Protein AF-A0A024FHP6-F1 (afdb_monomer_lite)

pLDDT: mean 89.78, std 8.92, range [50.94, 97.19]

Secondary structure (DSSP, 8-state):
----HHHHHHHHHHHHHHHTTTEEEGGG-B-TTSSB--TTS-SS-HHHHHHIIIIIT--EE--SSS--EEEE-HHHHHHHHTT-HHHHHHHHHHHHHHHHHHHHHHHHHHHHHHHHHHHHHHHHHHHHHHHHHHHHHHHHHHHHHHHHHHHHHHHHHHHHHHHHHHHHHHHT-

Structure (mmCIF, N/CA/C/O backbone):
data_AF-A0A024FHP6-F1
#
_entry.id   AF-A0A024FHP6-F1
#
loop_
_atom_site.group_PDB
_atom_site.id
_atom_site.type_symbol
_atom_site.label_atom_id
_atom_site.label_alt_id
_atom_site.label_comp_id
_atom_site.label_asym_id
_atom_site.label_entity_id
_atom_site.label_seq_id
_atom_site.pdbx_PDB_ins_code
_atom_site.Cartn_x
_atom_site.Cartn_y
_atom_site.Cartn_z
_atom_site.occupancy
_atom_site.B_iso_or_equiv
_atom_site.auth_seq_id
_atom_site.auth_comp_id
_atom_site.auth_asym_id
_atom_site.auth_atom_id
_atom_site.pdbx_PDB_model_num
ATOM 1 N N . MET A 1 1 ? -5.759 -1.884 -18.452 1.00 57.94 1 MET A N 1
ATOM 2 C CA . MET A 1 1 ? -5.026 -0.618 -18.244 1.00 57.94 1 MET A CA 1
ATOM 3 C C . MET A 1 1 ? -4.268 -0.302 -19.520 1.00 57.94 1 MET A C 1
ATOM 5 O O . MET A 1 1 ? -3.809 -1.237 -20.164 1.00 57.94 1 MET A O 1
ATOM 9 N N . LYS A 1 2 ? -4.202 0.967 -19.924 1.00 77.12 2 LYS A N 1
ATOM 10 C CA . LYS A 1 2 ? -3.473 1.375 -21.126 1.00 77.12 2 LYS A CA 1
ATOM 11 C C . LYS A 1 2 ? -2.099 1.877 -20.681 1.00 77.12 2 LYS A C 1
ATOM 13 O O . LYS A 1 2 ? -2.032 2.912 -20.029 1.00 77.12 2 LYS A O 1
ATOM 18 N N . HIS A 1 3 ? -1.055 1.099 -20.954 1.00 87.31 3 HIS A N 1
ATOM 19 C CA . HIS A 1 3 ? 0.332 1.504 -20.703 1.00 87.31 3 HIS A CA 1
ATOM 20 C C . HIS A 1 3 ? 0.662 2.747 -21.536 1.00 87.31 3 HIS A C 1
ATOM 22 O O . HIS A 1 3 ? 0.168 2.872 -22.665 1.00 87.31 3 HIS A O 1
ATOM 28 N N . ASN A 1 4 ? 1.457 3.674 -20.990 1.00 91.06 4 ASN A N 1
ATOM 29 C CA . ASN A 1 4 ? 1.944 4.802 -21.777 1.00 91.06 4 ASN A CA 1
ATOM 30 C C . ASN A 1 4 ? 2.885 4.258 -22.860 1.00 91.06 4 ASN A C 1
ATOM 32 O O . ASN A 1 4 ? 3.543 3.231 -22.699 1.00 91.06 4 ASN A O 1
ATOM 36 N N . ARG A 1 5 ? 2.973 4.959 -23.982 1.00 92.19 5 ARG A N 1
ATOM 37 C CA . ARG A 1 5 ? 3.917 4.650 -25.044 1.00 92.19 5 ARG A CA 1
ATOM 38 C C . ARG A 1 5 ? 5.372 4.625 -24.551 1.00 92.19 5 ARG A C 1
ATOM 40 O O . ARG A 1 5 ? 6.119 3.763 -24.995 1.00 92.19 5 ARG A O 1
ATOM 47 N N . PHE A 1 6 ? 5.751 5.461 -23.577 1.00 93.94 6 PHE A N 1
ATOM 48 C CA . PHE A 1 6 ? 7.061 5.362 -22.910 1.00 93.94 6 PHE A CA 1
ATOM 49 C C . PHE A 1 6 ? 7.303 3.993 -22.260 1.00 93.94 6 PHE A C 1
ATOM 51 O O . PHE A 1 6 ? 8.387 3.433 -22.412 1.00 93.94 6 PHE A O 1
ATOM 58 N N . ASP A 1 7 ? 6.299 3.418 -21.593 1.00 95.50 7 ASP A N 1
ATOM 59 C CA . ASP A 1 7 ? 6.410 2.100 -20.958 1.00 95.50 7 ASP A CA 1
ATOM 60 C C . ASP A 1 7 ? 6.608 0.997 -21.998 1.00 95.50 7 ASP A C 1
ATOM 62 O O . ASP A 1 7 ? 7.440 0.102 -21.836 1.00 95.50 7 ASP A O 1
ATOM 66 N N . ILE A 1 8 ? 5.848 1.081 -23.090 1.00 95.00 8 ILE A N 1
ATOM 67 C CA . ILE A 1 8 ? 5.909 0.125 -24.196 1.00 95.00 8 ILE A CA 1
ATOM 68 C C . ILE A 1 8 ? 7.294 0.178 -24.848 1.00 95.00 8 ILE A C 1
ATOM 70 O O . ILE A 1 8 ? 7.953 -0.853 -24.994 1.00 95.00 8 ILE A O 1
ATOM 74 N N . LEU A 1 9 ? 7.765 1.378 -25.190 1.00 95.06 9 LEU A N 1
ATOM 75 C CA . LEU A 1 9 ? 9.078 1.576 -25.798 1.00 95.06 9 LEU A CA 1
ATOM 76 C C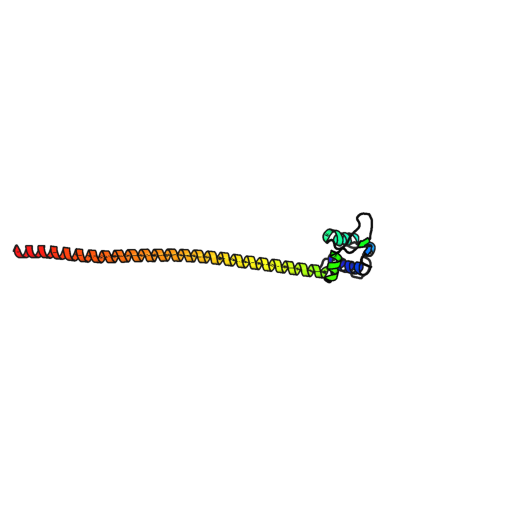 . LEU A 1 9 ? 10.214 1.190 -24.846 1.00 95.06 9 LEU A C 1
ATOM 78 O O . LEU A 1 9 ? 11.203 0.614 -25.294 1.00 95.06 9 LEU A O 1
ATOM 82 N N . THR A 1 10 ? 10.067 1.435 -23.544 1.00 96.56 10 THR A N 1
ATOM 83 C CA . THR A 1 10 ? 11.032 0.995 -22.525 1.00 96.56 10 THR A CA 1
ATOM 84 C C . THR A 1 10 ? 11.144 -0.524 -22.504 1.00 96.56 10 THR A C 1
ATOM 86 O O . THR A 1 10 ? 12.248 -1.064 -22.555 1.00 96.56 10 THR A O 1
ATOM 89 N N . ASP A 1 11 ? 10.019 -1.239 -22.485 1.00 97.19 11 ASP A N 1
ATOM 90 C CA . ASP A 1 11 ? 10.020 -2.703 -22.476 1.00 97.19 11 ASP A CA 1
ATOM 91 C C . ASP A 1 11 ? 10.694 -3.299 -23.719 1.00 97.19 11 ASP A C 1
ATOM 93 O O . ASP A 1 11 ? 11.482 -4.245 -23.619 1.00 97.19 11 ASP A O 1
ATOM 97 N N . ILE A 1 12 ? 10.427 -2.711 -24.887 1.00 96.50 12 ILE A N 1
ATOM 98 C CA . ILE A 1 12 ? 11.049 -3.102 -26.154 1.00 96.50 12 ILE A CA 1
ATOM 99 C C . ILE A 1 12 ? 12.558 -2.847 -26.107 1.00 96.50 12 ILE A C 1
ATOM 101 O O . ILE A 1 12 ? 13.351 -3.748 -26.397 1.00 96.50 12 ILE A O 1
ATOM 105 N N . ASN A 1 13 ? 12.968 -1.638 -25.725 1.00 96.00 13 ASN A N 1
ATOM 106 C CA . ASN A 1 13 ? 14.363 -1.227 -25.820 1.00 96.00 13 ASN A CA 1
ATOM 107 C C . ASN A 1 13 ? 15.240 -1.867 -24.745 1.00 96.00 13 ASN A C 1
ATOM 109 O O . ASN A 1 13 ? 16.375 -2.214 -25.044 1.00 96.00 13 ASN A O 1
ATOM 113 N N . LEU A 1 14 ? 14.726 -2.180 -23.553 1.00 96.62 14 LEU A N 1
ATOM 114 C CA . LEU A 1 14 ? 15.463 -3.001 -22.583 1.00 96.62 14 LEU A CA 1
ATOM 115 C C . LEU A 1 14 ? 15.813 -4.384 -23.145 1.00 96.62 14 LEU A C 1
ATOM 117 O O . LEU A 1 14 ? 16.937 -4.866 -22.983 1.00 96.62 14 LEU A O 1
ATOM 121 N N . LYS A 1 15 ? 14.868 -5.020 -23.846 1.00 95.88 15 LYS A N 1
ATOM 122 C CA . LYS A 1 15 ? 15.104 -6.307 -24.513 1.00 95.88 15 LYS A CA 1
ATOM 123 C C . LYS A 1 15 ? 16.084 -6.159 -25.672 1.00 95.88 15 LYS A C 1
ATOM 125 O O . LYS A 1 15 ? 16.911 -7.048 -25.864 1.00 95.88 15 LYS A O 1
ATOM 130 N N . HIS A 1 16 ? 15.998 -5.067 -26.431 1.00 94.94 16 HIS A N 1
ATOM 131 C CA . HIS A 1 16 ? 16.945 -4.773 -27.504 1.00 94.94 16 HIS A CA 1
ATOM 132 C C . HIS A 1 16 ? 18.367 -4.594 -26.956 1.00 94.94 16 HIS A C 1
ATOM 134 O O . HIS A 1 16 ? 19.268 -5.296 -27.404 1.00 94.94 16 HIS A O 1
ATOM 140 N N . ILE A 1 17 ? 18.543 -3.784 -25.907 1.00 94.75 17 ILE A N 1
ATOM 141 C CA . ILE A 1 17 ? 19.837 -3.570 -25.252 1.00 94.75 17 ILE A CA 1
ATOM 142 C C . ILE A 1 17 ? 20.430 -4.897 -24.768 1.00 94.75 17 ILE A C 1
ATOM 144 O O . ILE A 1 17 ? 21.600 -5.175 -25.017 1.00 94.75 17 ILE A O 1
ATOM 148 N N . LYS A 1 18 ? 19.629 -5.764 -24.133 1.00 94.12 18 LYS A N 1
ATOM 149 C CA . LYS A 1 18 ? 20.094 -7.092 -23.698 1.00 94.12 18 LYS A CA 1
ATOM 150 C C . LYS A 1 18 ? 20.571 -7.971 -24.859 1.00 94.12 18 LYS A C 1
ATOM 152 O O . LYS A 1 18 ? 21.525 -8.723 -24.689 1.00 94.12 18 LYS A O 1
ATOM 157 N N . LYS A 1 19 ? 19.909 -7.905 -26.020 1.00 93.75 19 LYS A N 1
ATOM 158 C CA . LYS A 1 19 ? 20.310 -8.666 -27.217 1.00 93.75 19 LYS A CA 1
ATOM 159 C C . LYS A 1 19 ? 21.636 -8.170 -27.792 1.00 93.75 19 LYS A C 1
ATOM 161 O O . LYS A 1 19 ? 22.448 -8.986 -28.207 1.00 93.75 19 LYS A O 1
ATOM 166 N N . GLU A 1 20 ? 21.877 -6.867 -27.743 1.00 91.31 20 GLU A N 1
ATOM 167 C CA . GLU A 1 20 ? 23.108 -6.215 -28.206 1.00 91.31 20 GLU A CA 1
ATOM 168 C C . GLU A 1 20 ? 24.208 -6.223 -27.124 1.00 91.31 20 GLU A C 1
ATOM 170 O O . GLU A 1 20 ? 24.907 -5.243 -26.891 1.00 91.31 20 GLU A O 1
ATOM 175 N N . ASN A 1 21 ? 24.365 -7.338 -26.403 1.00 91.19 21 ASN A N 1
ATOM 176 C CA . ASN A 1 21 ? 25.376 -7.503 -25.348 1.00 91.19 21 ASN A CA 1
ATOM 177 C C . ASN A 1 21 ? 25.292 -6.486 -24.191 1.00 91.19 21 ASN A C 1
ATOM 179 O O . ASN A 1 21 ? 26.295 -6.202 -23.536 1.00 91.19 21 ASN A O 1
ATOM 183 N N . ASN A 1 22 ? 24.084 -6.016 -23.872 1.00 90.12 22 ASN A N 1
ATOM 184 C CA . ASN A 1 22 ? 23.755 -5.120 -22.757 1.00 90.12 22 ASN A CA 1
ATOM 185 C C . ASN A 1 22 ? 24.154 -3.650 -22.941 1.00 90.12 22 ASN A C 1
ATOM 187 O O . ASN A 1 22 ? 24.089 -2.893 -21.968 1.00 90.12 22 ASN A O 1
ATOM 191 N N . TRP A 1 23 ? 24.519 -3.232 -24.154 1.00 90.44 23 TRP A N 1
ATOM 192 C CA . TRP A 1 23 ? 24.811 -1.836 -24.466 1.00 90.44 23 TRP A CA 1
ATOM 193 C C . TRP A 1 23 ? 24.349 -1.464 -25.879 1.00 90.44 23 TRP A C 1
ATOM 195 O O . TRP A 1 23 ? 24.561 -2.213 -26.823 1.00 90.44 23 TRP A O 1
ATOM 205 N N . VAL A 1 24 ? 23.710 -0.304 -26.034 1.00 92.88 24 VAL A N 1
ATOM 206 C CA . VAL A 1 24 ? 23.202 0.200 -27.324 1.00 92.88 24 VAL A CA 1
ATOM 207 C C . VAL A 1 24 ? 23.277 1.719 -27.340 1.00 92.88 24 VAL A C 1
ATOM 209 O O . VAL A 1 24 ? 22.928 2.358 -26.353 1.00 92.88 24 VAL A O 1
ATOM 212 N N . SER A 1 25 ? 23.702 2.303 -28.462 1.00 91.50 25 SER A N 1
ATOM 213 C CA . SER A 1 25 ? 23.552 3.746 -28.684 1.00 91.50 25 SER A CA 1
ATOM 214 C C . SER A 1 25 ? 22.071 4.120 -28.758 1.00 91.50 25 SER A C 1
ATOM 216 O O . SER A 1 25 ? 21.329 3.466 -29.491 1.00 91.50 25 SER A O 1
ATOM 218 N N . TYR A 1 26 ? 21.620 5.161 -2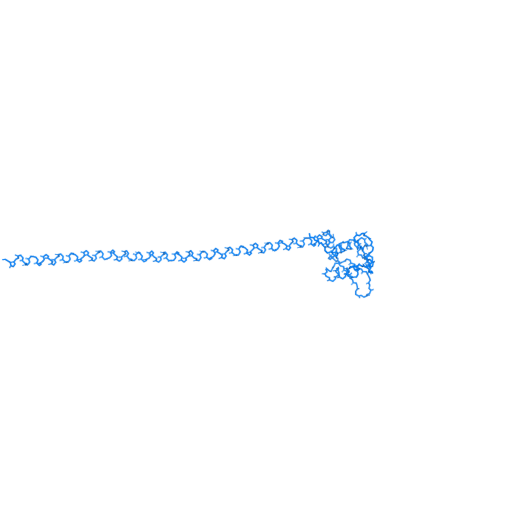8.056 1.00 89.50 26 TYR A N 1
ATOM 219 C CA . TYR A 1 26 ? 20.197 5.520 -28.053 1.00 89.50 26 TYR A CA 1
ATOM 220 C C . TYR A 1 26 ? 19.653 5.887 -29.440 1.00 89.50 26 TYR A C 1
ATOM 222 O O . TYR A 1 26 ? 18.470 5.685 -29.688 1.00 89.50 26 TYR A O 1
ATOM 230 N N . TYR A 1 27 ? 20.500 6.307 -30.388 1.00 89.25 27 TYR A N 1
ATOM 231 C CA . TYR A 1 27 ? 20.114 6.499 -31.797 1.00 89.25 27 TYR A CA 1
ATOM 232 C C . TYR A 1 27 ? 19.659 5.204 -32.495 1.00 89.25 27 TYR A C 1
ATOM 234 O O . TYR A 1 27 ? 19.052 5.232 -33.567 1.00 89.25 27 TYR A O 1
ATOM 242 N N . ASN A 1 28 ? 19.977 4.051 -31.908 1.00 91.88 28 ASN A N 1
ATOM 243 C CA . ASN A 1 28 ? 19.553 2.733 -32.366 1.00 91.88 28 ASN A CA 1
ATOM 244 C C . ASN A 1 28 ? 18.336 2.207 -31.607 1.00 91.88 28 ASN A C 1
ATOM 246 O O . ASN A 1 28 ? 17.958 1.057 -31.824 1.00 91.88 28 ASN A O 1
ATOM 250 N N . PHE A 1 29 ? 17.719 3.002 -30.732 1.00 93.38 29 PHE A N 1
ATOM 251 C CA . PHE A 1 29 ? 16.458 2.602 -30.128 1.00 93.38 29 PHE A CA 1
ATOM 252 C C . PHE A 1 29 ? 15.411 2.340 -31.202 1.00 93.38 29 PHE A C 1
ATOM 254 O O . PHE A 1 29 ? 15.445 2.903 -32.297 1.00 93.38 29 PHE A O 1
ATOM 261 N N . ILE A 1 30 ? 14.500 1.429 -30.894 1.00 94.25 30 ILE A N 1
ATOM 262 C CA . ILE A 1 30 ? 13.511 0.915 -31.831 1.00 94.25 30 ILE A CA 1
ATOM 263 C C . ILE A 1 30 ? 12.087 1.174 -31.341 1.00 94.25 30 ILE A C 1
ATOM 265 O O . ILE A 1 30 ? 11.810 1.222 -30.139 1.00 94.25 30 ILE A O 1
ATOM 269 N N . LYS A 1 31 ? 11.185 1.341 -32.306 1.00 93.31 31 LYS A N 1
ATOM 270 C CA . LYS A 1 31 ? 9.735 1.468 -32.138 1.00 93.31 31 LYS A CA 1
ATOM 271 C C . LYS A 1 31 ? 9.075 0.091 -32.019 1.00 93.31 31 LYS A C 1
ATOM 273 O O . LYS A 1 31 ? 9.712 -0.956 -32.135 1.00 93.31 31 LYS A O 1
ATOM 278 N N . GLU A 1 32 ? 7.762 0.103 -31.837 1.00 91.56 32 GLU A N 1
ATOM 279 C CA . GLU A 1 32 ? 6.894 -1.074 -31.759 1.00 91.56 32 GLU A CA 1
ATOM 280 C C . GLU A 1 32 ? 6.933 -1.939 -33.029 1.00 91.56 32 GLU A C 1
ATOM 282 O O . GLU A 1 32 ? 6.771 -3.155 -32.952 1.00 91.56 32 GLU A O 1
ATOM 287 N N . ASP A 1 33 ? 7.191 -1.330 -34.188 1.00 89.56 33 ASP A N 1
ATOM 288 C CA . ASP A 1 33 ? 7.339 -2.014 -35.478 1.00 89.56 33 ASP A CA 1
ATOM 289 C C . ASP A 1 33 ? 8.770 -2.522 -35.747 1.00 89.56 33 ASP A C 1
ATOM 291 O O . ASP A 1 33 ? 9.035 -3.101 -36.801 1.00 89.56 33 ASP A O 1
ATOM 295 N N . GLY A 1 34 ? 9.697 -2.312 -34.806 1.00 88.56 34 GLY A N 1
ATOM 296 C CA . GLY A 1 34 ? 11.103 -2.694 -34.920 1.00 88.56 34 GLY A CA 1
ATOM 297 C C . GLY A 1 34 ? 11.960 -1.747 -35.764 1.00 88.56 34 GLY A C 1
ATOM 298 O O . GLY A 1 34 ? 13.159 -1.991 -35.899 1.00 88.56 34 GLY A O 1
ATOM 299 N N . LYS A 1 35 ? 11.396 -0.668 -36.323 1.00 90.25 35 LYS A N 1
ATOM 300 C CA . LYS A 1 35 ? 12.185 0.379 -36.989 1.00 90.25 35 LYS A CA 1
ATOM 301 C C . LYS A 1 35 ? 12.851 1.279 -35.963 1.00 90.25 35 LYS A C 1
ATOM 303 O O . LYS A 1 35 ? 12.428 1.340 -34.811 1.00 90.25 35 LYS A O 1
ATOM 308 N N . ARG A 1 36 ? 13.867 2.025 -36.397 1.00 89.44 36 ARG A N 1
ATOM 309 C CA . ARG A 1 36 ? 14.534 3.009 -35.542 1.00 89.44 36 ARG A CA 1
ATOM 310 C C . ARG A 1 36 ? 13.568 4.085 -35.041 1.00 89.44 36 ARG A C 1
ATOM 312 O O . ARG A 1 36 ? 12.658 4.538 -35.745 1.00 89.44 36 ARG A O 1
ATOM 319 N N . LEU A 1 37 ? 13.798 4.499 -33.805 1.00 88.31 37 LEU A N 1
ATOM 320 C CA . LEU A 1 37 ? 13.141 5.608 -33.144 1.00 88.31 37 LEU A CA 1
ATOM 321 C C . LEU A 1 37 ? 13.747 6.917 -33.666 1.00 88.31 37 LEU A C 1
ATOM 323 O O . LEU A 1 37 ? 14.649 7.488 -33.075 1.00 88.31 37 LEU A O 1
ATOM 327 N N . GLU A 1 38 ? 13.301 7.335 -34.852 1.00 77.12 38 GLU A N 1
ATOM 328 C CA . GLU A 1 38 ? 13.745 8.594 -35.464 1.00 77.12 38 GLU A CA 1
ATOM 329 C C . GLU A 1 38 ? 13.287 9.810 -34.645 1.00 77.12 38 GLU A C 1
ATOM 331 O O . GLU A 1 38 ? 12.106 9.920 -34.296 1.00 77.12 38 GLU A O 1
ATOM 336 N N . ASP A 1 39 ? 14.222 10.730 -34.399 1.00 64.88 39 ASP A N 1
ATOM 337 C CA . ASP A 1 39 ? 14.036 11.891 -33.524 1.00 64.88 39 ASP A CA 1
ATOM 338 C C . ASP A 1 39 ? 13.192 13.019 -34.159 1.00 64.88 39 ASP A C 1
ATOM 340 O O . ASP A 1 39 ? 12.655 13.857 -33.444 1.00 64.88 39 ASP A O 1
ATOM 344 N N . GLU A 1 40 ? 13.020 13.059 -35.487 1.00 58.44 40 GLU A N 1
ATOM 345 C CA . GLU A 1 40 ? 12.541 14.284 -36.156 1.00 58.44 40 GLU A CA 1
ATOM 346 C C . GLU A 1 40 ? 11.012 14.485 -36.209 1.00 58.44 40 GLU A C 1
ATOM 348 O O . GLU A 1 40 ? 10.571 15.609 -36.436 1.00 58.44 40 GLU A O 1
ATOM 353 N N . TYR A 1 41 ? 10.175 13.461 -35.980 1.00 57.19 41 TYR A N 1
ATOM 354 C CA . TYR A 1 41 ? 8.712 13.592 -36.187 1.00 57.19 41 TYR A CA 1
ATOM 355 C C . TYR A 1 41 ? 7.826 12.781 -35.232 1.00 57.19 41 TYR A C 1
ATOM 357 O O . TYR A 1 41 ? 6.660 12.517 -35.539 1.00 57.19 41 TYR A O 1
ATOM 365 N N . SER A 1 42 ? 8.343 12.343 -34.082 1.00 64.25 42 SER A N 1
ATOM 366 C CA . SER A 1 42 ? 7.551 11.558 -33.130 1.00 64.25 42 SER A CA 1
ATOM 367 C C . SER A 1 42 ? 7.428 12.233 -31.768 1.00 64.25 42 SER A C 1
ATOM 369 O O . SER A 1 42 ? 8.340 12.905 -31.315 1.00 64.25 42 SER A O 1
ATOM 371 N N . GLU A 1 43 ? 6.275 12.048 -31.117 1.00 74.69 43 GLU A N 1
ATOM 372 C CA . GLU A 1 43 ? 5.973 12.583 -29.776 1.00 74.69 43 GLU A CA 1
ATOM 373 C C . GLU A 1 43 ? 6.968 12.111 -28.697 1.00 74.69 43 GLU A C 1
ATOM 375 O O . GLU A 1 43 ? 7.099 12.739 -27.652 1.00 74.69 43 GLU A O 1
ATOM 380 N N . ILE A 1 44 ? 7.671 11.004 -28.958 1.00 82.94 44 ILE A N 1
ATOM 381 C CA . ILE A 1 44 ? 8.703 10.440 -28.091 1.00 82.94 44 ILE A CA 1
ATOM 382 C C . ILE A 1 44 ? 9.946 10.210 -28.941 1.00 82.94 44 ILE A C 1
ATOM 384 O O . ILE A 1 44 ? 9.981 9.258 -29.718 1.00 82.94 44 ILE A O 1
ATOM 388 N N . ASP A 1 45 ? 10.950 11.063 -28.779 1.00 87.62 45 ASP A N 1
ATOM 389 C CA . ASP A 1 45 ? 12.265 10.875 -29.385 1.00 87.62 45 ASP A CA 1
ATOM 390 C C . ASP A 1 45 ? 13.139 9.929 -28.538 1.00 87.62 45 ASP A C 1
ATOM 392 O O . ASP A 1 45 ? 12.810 9.564 -27.397 1.00 87.62 45 ASP A O 1
ATOM 396 N N . SER A 1 46 ? 14.267 9.495 -29.103 1.00 88.62 46 SER A N 1
ATOM 397 C CA . SER A 1 46 ? 15.159 8.550 -28.429 1.00 88.62 46 SER A CA 1
ATOM 398 C C . SER A 1 46 ? 15.739 9.135 -27.147 1.00 88.62 46 SER A C 1
ATOM 400 O O . SER A 1 46 ? 15.878 8.433 -26.145 1.00 88.62 46 SER A O 1
ATOM 402 N N . LYS A 1 47 ? 16.012 10.440 -27.136 1.00 88.50 47 LYS A N 1
ATOM 403 C CA . LYS A 1 47 ? 16.574 11.142 -25.981 1.00 88.50 47 LYS A CA 1
ATOM 404 C C . LYS A 1 47 ? 15.588 11.246 -24.816 1.00 88.50 47 LYS A C 1
ATOM 406 O O . LYS A 1 47 ? 15.967 11.037 -23.665 1.00 88.50 47 LYS A O 1
ATOM 411 N N . SER A 1 48 ? 14.321 11.521 -25.092 1.00 90.19 48 SER A N 1
ATOM 412 C CA . SER A 1 48 ? 13.251 11.541 -24.095 1.00 90.19 48 SER A CA 1
ATOM 413 C C . SER A 1 48 ? 13.041 10.152 -23.513 1.00 90.19 48 SER A C 1
ATOM 415 O O . SER A 1 48 ? 12.876 10.017 -22.301 1.00 90.19 48 SER A O 1
ATOM 417 N N . LEU A 1 49 ? 13.111 9.106 -24.344 1.00 92.94 49 LEU A N 1
ATOM 418 C CA . LEU A 1 49 ? 13.045 7.727 -23.865 1.00 92.94 49 LEU A CA 1
ATOM 419 C C . LEU A 1 49 ? 14.236 7.378 -22.961 1.00 92.94 49 LEU A C 1
ATOM 421 O O . LEU A 1 49 ? 14.045 6.756 -21.919 1.00 92.94 49 LEU A O 1
ATOM 425 N N . VAL A 1 50 ? 15.450 7.822 -23.298 1.00 92.38 50 VAL A N 1
ATOM 426 C CA . VAL A 1 50 ? 16.617 7.680 -22.413 1.00 92.38 50 VAL A CA 1
ATOM 427 C C . VAL A 1 50 ? 16.385 8.372 -21.078 1.00 92.38 50 VAL A C 1
ATOM 429 O O . VAL A 1 50 ? 16.634 7.760 -20.042 1.00 92.38 50 VAL A O 1
ATOM 432 N N . ASN A 1 51 ? 15.897 9.614 -21.080 1.00 91.69 51 ASN A N 1
ATOM 433 C CA . ASN A 1 51 ? 15.639 10.352 -19.844 1.00 91.69 51 ASN A CA 1
ATOM 434 C C . ASN A 1 51 ? 14.660 9.597 -18.944 1.00 91.69 51 ASN A C 1
ATOM 436 O O . ASN A 1 51 ? 14.932 9.417 -17.760 1.00 91.69 51 ASN A O 1
ATOM 440 N N . TYR A 1 52 ? 13.582 9.083 -19.532 1.00 94.00 52 TYR A N 1
ATOM 441 C CA . TYR A 1 52 ? 12.608 8.249 -18.844 1.00 94.00 52 TYR A CA 1
ATOM 442 C C . TYR A 1 52 ? 13.264 6.988 -18.252 1.00 94.00 52 TYR A C 1
ATOM 444 O O . TYR A 1 52 ? 13.182 6.711 -17.057 1.00 94.00 52 TYR A O 1
ATOM 452 N N . MET A 1 53 ? 14.011 6.233 -19.058 1.00 94.62 53 MET A N 1
ATOM 453 C CA . MET A 1 53 ? 14.643 4.986 -18.617 1.00 94.62 53 MET A CA 1
ATOM 454 C C . MET A 1 53 ? 15.763 5.205 -17.587 1.00 94.62 53 MET A C 1
ATOM 456 O O . MET A 1 53 ? 15.969 4.352 -16.721 1.00 94.62 53 MET A O 1
ATOM 460 N N . HIS A 1 54 ? 16.496 6.317 -17.668 1.00 94.12 54 HIS A N 1
ATOM 461 C CA . HIS A 1 54 ? 17.636 6.625 -16.809 1.00 94.12 54 HIS A CA 1
ATOM 462 C C . HIS A 1 54 ? 17.237 7.391 -15.544 1.00 94.12 54 HIS A C 1
ATOM 464 O O . HIS A 1 54 ? 17.463 6.890 -14.444 1.00 94.12 54 HIS A O 1
ATOM 470 N N . TYR A 1 55 ? 16.650 8.581 -15.678 1.00 90.38 55 TYR A N 1
ATOM 471 C CA . TYR A 1 55 ? 16.403 9.473 -14.544 1.00 90.38 55 TYR A CA 1
ATOM 472 C C . TYR A 1 55 ? 15.180 9.056 -13.729 1.00 90.38 55 TYR A C 1
ATOM 474 O O . TYR A 1 55 ? 15.256 9.041 -12.502 1.00 90.38 55 TYR A O 1
ATOM 482 N N . ASP A 1 56 ? 14.090 8.656 -14.385 1.00 90.81 56 ASP A N 1
ATOM 483 C CA . ASP A 1 56 ? 12.849 8.346 -13.666 1.00 90.81 56 ASP A CA 1
ATOM 484 C C . ASP A 1 56 ? 12.907 6.956 -13.021 1.00 90.81 56 ASP A C 1
ATOM 486 O O . ASP A 1 56 ? 12.413 6.743 -11.911 1.00 90.81 56 ASP A O 1
ATOM 490 N N . TYR A 1 57 ? 13.551 5.994 -13.696 1.00 93.25 57 TYR A N 1
ATOM 491 C CA . TYR A 1 57 ? 13.520 4.594 -13.267 1.00 93.25 57 TYR A CA 1
ATOM 492 C C . TYR A 1 57 ? 14.883 3.938 -13.054 1.00 93.25 57 TYR A C 1
ATOM 494 O O . TYR A 1 57 ? 14.916 2.868 -12.438 1.00 93.25 57 TYR A O 1
ATOM 502 N N . GLY A 1 58 ? 15.999 4.533 -13.482 1.00 95.00 58 GLY A N 1
ATOM 503 C CA . GLY A 1 58 ? 17.342 3.984 -13.252 1.00 95.00 58 GLY A CA 1
ATOM 504 C C . GLY A 1 58 ? 17.579 2.616 -13.897 1.00 95.00 58 GLY A C 1
ATOM 505 O O . GLY A 1 58 ? 18.290 1.783 -13.334 1.00 95.00 58 GLY A O 1
ATOM 506 N N . LEU A 1 59 ? 16.940 2.342 -15.033 1.00 96.06 59 LEU A N 1
ATOM 507 C CA . LEU A 1 59 ? 16.980 1.060 -15.748 1.00 96.06 59 LEU A CA 1
ATOM 508 C C . LEU A 1 59 ? 18.220 0.930 -16.637 1.00 96.06 59 LEU A C 1
ATOM 510 O O . LEU A 1 59 ? 18.710 -0.174 -16.876 1.00 96.06 59 LEU A O 1
ATOM 514 N N . ILE A 1 60 ? 18.734 2.065 -17.101 1.00 95.31 60 ILE A N 1
ATOM 515 C CA . ILE A 1 60 ? 19.938 2.162 -17.924 1.00 95.31 60 ILE A CA 1
ATOM 516 C C . ILE A 1 60 ? 20.898 3.203 -17.353 1.00 95.31 60 ILE A C 1
ATOM 518 O O . ILE A 1 60 ? 20.495 4.084 -16.593 1.00 95.31 60 ILE A O 1
ATOM 522 N N . THR A 1 61 ? 22.170 3.103 -17.714 1.00 92.31 61 THR A N 1
ATOM 523 C CA . THR A 1 61 ? 23.139 4.187 -17.584 1.00 92.31 61 THR A CA 1
ATOM 524 C C . THR A 1 61 ? 23.066 5.073 -18.821 1.00 92.31 61 THR A C 1
ATOM 526 O O . THR A 1 61 ? 22.834 4.588 -19.929 1.00 92.31 61 THR A O 1
ATOM 529 N N . TYR A 1 62 ? 23.267 6.372 -18.628 1.00 85.19 62 TYR A N 1
ATOM 530 C CA . TYR A 1 62 ? 23.428 7.331 -19.709 1.00 85.19 62 TYR A CA 1
ATOM 531 C C . TYR A 1 62 ? 24.602 8.252 -19.349 1.00 85.19 62 TYR A C 1
ATOM 533 O O . TYR A 1 62 ? 24.530 8.934 -18.324 1.00 85.19 62 TYR A O 1
ATOM 541 N N . PRO A 1 63 ? 25.727 8.206 -20.087 1.00 69.56 63 PRO A N 1
ATOM 542 C CA . PRO A 1 63 ? 26.916 8.965 -19.731 1.00 69.56 63 PRO A CA 1
ATOM 543 C C . PRO A 1 63 ? 26.676 10.466 -19.919 1.00 69.56 63 PRO A C 1
ATOM 545 O O . PRO A 1 63 ? 26.316 10.924 -21.000 1.00 69.56 63 PRO A O 1
ATOM 548 N N . SER A 1 64 ? 26.934 11.237 -18.864 1.00 62.78 64 SER A N 1
ATOM 549 C CA . SER A 1 64 ? 26.830 12.702 -18.847 1.00 62.78 64 SER A CA 1
ATOM 550 C C . SER A 1 64 ? 27.809 13.394 -19.808 1.00 62.78 64 SER A C 1
ATOM 552 O O . SER A 1 64 ? 27.547 14.512 -20.247 1.00 62.78 64 SER A O 1
ATOM 554 N N . ASP A 1 65 ? 28.907 12.724 -20.172 1.00 59.16 65 ASP A N 1
ATOM 555 C CA . ASP A 1 65 ? 30.057 13.318 -20.867 1.00 59.16 65 ASP A CA 1
ATOM 556 C C . ASP A 1 65 ? 30.005 13.124 -22.396 1.00 59.16 65 ASP A C 1
ATOM 558 O O . ASP A 1 65 ? 30.990 12.755 -23.034 1.00 59.16 65 ASP A O 1
ATOM 562 N N . GLY A 1 66 ? 28.836 13.352 -23.003 1.00 58.97 66 GLY A N 1
ATOM 563 C CA . GLY A 1 66 ? 28.677 13.396 -24.466 1.00 58.97 66 GLY A CA 1
ATOM 564 C C . GLY A 1 66 ? 28.673 12.040 -25.180 1.00 58.97 66 GLY A C 1
ATOM 565 O O . GLY A 1 66 ? 28.765 12.001 -26.406 1.00 58.97 66 GLY A O 1
ATOM 566 N N . GLY A 1 67 ? 28.556 10.938 -24.438 1.00 71.62 67 GLY A N 1
ATOM 567 C CA . GLY A 1 67 ? 28.357 9.610 -25.013 1.00 71.62 67 GLY A CA 1
ATOM 568 C C . GLY A 1 67 ? 26.898 9.360 -25.398 1.00 71.62 67 GLY A C 1
ATOM 569 O O . GLY A 1 67 ? 25.972 9.910 -24.808 1.00 71.62 67 GLY A O 1
ATOM 570 N N . ASP A 1 68 ? 26.688 8.491 -26.377 1.00 85.50 68 ASP A N 1
ATOM 571 C CA . ASP A 1 68 ? 25.372 8.050 -26.844 1.00 85.50 68 ASP A CA 1
ATOM 572 C C . ASP A 1 68 ? 25.023 6.625 -26.389 1.00 85.50 68 ASP A C 1
ATOM 574 O O . ASP A 1 68 ? 23.905 6.161 -26.597 1.00 85.50 68 ASP A O 1
ATOM 578 N N . ILE A 1 69 ? 25.963 5.934 -25.740 1.00 89.69 69 ILE A N 1
ATOM 579 C CA . ILE A 1 69 ? 25.836 4.534 -25.333 1.00 89.69 69 ILE A CA 1
ATOM 580 C C . ILE A 1 69 ? 25.037 4.412 -24.034 1.00 89.69 69 ILE A C 1
ATOM 582 O O . ILE A 1 69 ? 25.454 4.887 -22.979 1.00 89.69 69 ILE A O 1
ATOM 586 N N . CYS A 1 70 ? 23.938 3.671 -24.097 1.00 91.88 70 CYS A N 1
ATOM 587 C CA . CYS A 1 70 ? 23.154 3.239 -22.951 1.00 91.88 70 CYS A CA 1
ATOM 588 C C . CYS A 1 70 ? 23.532 1.813 -22.552 1.00 91.88 70 CYS A C 1
ATOM 590 O O . CYS A 1 70 ? 23.585 0.936 -23.414 1.00 91.88 70 CYS A O 1
ATOM 592 N N . GLN A 1 71 ? 23.745 1.550 -21.260 1.00 93.62 71 GLN A N 1
ATOM 593 C CA . GLN A 1 71 ? 23.988 0.192 -20.749 1.00 93.62 71 GLN A CA 1
ATOM 594 C C . GLN A 1 71 ? 22.940 -0.198 -19.712 1.00 93.62 71 GLN A C 1
ATOM 596 O O . GLN A 1 71 ? 22.439 0.658 -18.990 1.00 93.62 71 GLN A O 1
ATOM 601 N N . LEU A 1 72 ? 22.611 -1.485 -19.597 1.00 94.50 72 LEU A N 1
ATOM 602 C CA . LEU A 1 72 ? 21.687 -1.944 -18.554 1.00 94.50 72 LEU A CA 1
ATOM 603 C C . LEU A 1 72 ? 22.293 -1.761 -17.159 1.00 94.50 72 LEU A C 1
ATOM 605 O O . LEU A 1 72 ? 23.410 -2.202 -16.887 1.00 94.50 72 LEU A O 1
ATOM 609 N N . THR A 1 73 ? 21.526 -1.171 -16.243 1.00 96.06 73 THR A N 1
ATOM 610 C CA . THR A 1 73 ? 21.864 -1.213 -14.816 1.00 96.06 73 THR A CA 1
ATOM 611 C C . THR A 1 73 ? 21.481 -2.567 -14.229 1.00 96.06 73 THR A C 1
ATOM 613 O O . THR A 1 73 ? 20.709 -3.327 -14.818 1.00 96.06 73 THR A O 1
ATOM 616 N N . LYS A 1 74 ? 21.937 -2.849 -13.002 1.00 95.69 74 LYS A N 1
ATOM 617 C CA . LYS A 1 74 ? 21.468 -4.007 -12.224 1.00 95.69 74 LYS A CA 1
ATOM 618 C C . LYS A 1 74 ? 19.934 -4.087 -12.181 1.00 95.69 74 LYS A C 1
ATOM 620 O O . LYS A 1 74 ? 19.368 -5.151 -12.402 1.00 95.69 74 LYS A O 1
ATOM 625 N N . LYS A 1 75 ? 19.267 -2.947 -11.974 1.00 95.50 75 LYS A N 1
ATOM 626 C CA . LYS A 1 75 ? 17.802 -2.858 -11.963 1.00 95.50 75 LYS A CA 1
ATOM 627 C C . LYS A 1 75 ? 17.201 -3.176 -13.335 1.00 95.50 75 LYS A C 1
ATOM 629 O O . LYS A 1 75 ? 16.211 -3.895 -13.408 1.00 95.50 75 LYS A O 1
ATOM 634 N N . GLY A 1 76 ? 17.806 -2.691 -14.421 1.00 95.12 76 GLY A N 1
ATOM 635 C CA . GLY A 1 76 ? 17.405 -3.047 -15.784 1.00 95.12 76 GLY A CA 1
ATOM 636 C C . GLY A 1 76 ? 17.475 -4.555 -16.045 1.00 95.12 76 GLY A C 1
ATOM 637 O O . GLY A 1 76 ? 16.534 -5.126 -16.595 1.00 95.12 76 GLY A O 1
ATOM 638 N N . PHE A 1 77 ? 18.539 -5.223 -15.586 1.00 95.75 77 PHE A N 1
ATOM 639 C CA . PHE A 1 77 ? 18.651 -6.684 -15.664 1.00 95.75 77 PHE A CA 1
ATOM 640 C C . PHE A 1 77 ? 17.542 -7.398 -14.893 1.00 95.75 77 PHE A C 1
ATOM 642 O O . PHE A 1 77 ? 16.864 -8.251 -15.466 1.00 95.75 77 PHE A O 1
ATOM 649 N N . GLU A 1 78 ? 17.317 -7.014 -13.636 1.00 95.81 78 GLU A N 1
ATOM 650 C CA . GLU A 1 78 ? 16.264 -7.588 -12.792 1.00 95.81 78 GLU A CA 1
ATOM 651 C C . GLU A 1 78 ? 14.875 -7.412 -13.423 1.00 95.81 78 GLU A C 1
ATOM 653 O O . GLU A 1 78 ? 14.061 -8.335 -13.419 1.00 95.81 78 GLU A O 1
ATOM 658 N N . VAL A 1 79 ? 14.589 -6.250 -14.019 1.00 96.38 79 VAL A N 1
ATOM 659 C CA . VAL A 1 79 ? 13.329 -6.004 -14.740 1.00 96.38 79 VAL A CA 1
ATOM 660 C C . VAL A 1 79 ? 13.157 -6.984 -15.900 1.00 96.38 79 VAL A C 1
ATOM 662 O O . VAL A 1 79 ? 12.074 -7.545 -16.082 1.00 96.38 79 VAL A O 1
ATOM 665 N N . ILE A 1 80 ? 14.214 -7.230 -16.673 1.00 95.25 80 ILE A N 1
ATOM 666 C CA . ILE A 1 80 ? 14.148 -8.169 -17.796 1.00 95.25 80 ILE A CA 1
ATOM 667 C C . ILE A 1 80 ? 13.968 -9.609 -17.301 1.00 95.25 80 ILE A C 1
ATOM 669 O O . ILE A 1 80 ? 13.168 -10.348 -17.875 1.00 95.25 80 ILE A O 1
ATOM 673 N N . GLU A 1 81 ? 14.671 -10.015 -16.243 1.00 94.69 81 GLU A N 1
ATOM 674 C CA . GLU A 1 81 ? 14.519 -11.343 -15.627 1.00 94.69 81 GLU A CA 1
ATOM 675 C C . GLU A 1 81 ? 13.109 -11.567 -15.070 1.00 94.69 81 GLU A C 1
ATOM 677 O O . GLU A 1 81 ? 12.548 -12.653 -15.212 1.00 94.69 81 GLU A O 1
ATOM 682 N N . ASN A 1 82 ? 12.479 -10.512 -14.553 1.00 93.69 82 ASN A N 1
ATOM 683 C CA . ASN A 1 82 ? 11.093 -10.537 -14.091 1.00 93.69 82 ASN A CA 1
ATOM 684 C C . ASN A 1 82 ? 10.052 -10.545 -15.228 1.00 93.69 82 ASN A C 1
ATOM 686 O O . ASN A 1 82 ? 8.844 -10.540 -14.972 1.00 93.69 82 ASN A O 1
ATOM 690 N N . GLY A 1 83 ? 10.494 -10.633 -16.485 1.00 92.56 83 GLY A N 1
ATOM 691 C CA . GLY A 1 83 ? 9.644 -10.761 -17.667 1.00 92.56 83 GLY A CA 1
ATOM 692 C C . GLY A 1 83 ? 9.335 -9.443 -18.377 1.00 92.56 83 GLY A C 1
ATOM 693 O O . GLY A 1 83 ? 8.443 -9.427 -19.224 1.00 92.56 83 GLY A O 1
ATOM 694 N N . GLY A 1 84 ? 10.071 -8.372 -18.071 1.00 95.00 84 GLY A N 1
ATOM 695 C CA . GLY A 1 84 ? 9.977 -7.080 -18.751 1.00 95.00 84 GLY A CA 1
ATOM 696 C C . GLY A 1 84 ? 9.351 -5.970 -17.906 1.00 95.00 84 GLY A C 1
ATOM 697 O O . GLY A 1 84 ? 8.763 -6.206 -16.848 1.00 95.00 84 GLY A O 1
ATOM 698 N N . TRP A 1 85 ? 9.473 -4.739 -18.400 1.00 96.31 85 TRP A N 1
ATOM 699 C CA . TRP A 1 85 ? 9.036 -3.521 -17.717 1.00 96.31 85 TRP A CA 1
ATOM 700 C C . TRP A 1 85 ? 7.522 -3.486 -17.514 1.00 96.31 85 TRP A C 1
ATOM 702 O O . TRP A 1 85 ? 7.057 -3.258 -16.399 1.00 96.31 85 TRP A O 1
ATOM 712 N N . LEU A 1 86 ? 6.749 -3.831 -18.548 1.00 95.75 86 LEU A N 1
ATOM 713 C CA . LEU A 1 86 ? 5.282 -3.836 -18.462 1.00 95.75 86 LEU A CA 1
ATOM 714 C C . LEU A 1 86 ? 4.773 -4.795 -17.381 1.00 95.75 86 LEU A C 1
ATOM 716 O O . LEU A 1 86 ? 3.855 -4.469 -16.632 1.00 95.75 86 LEU A O 1
ATOM 720 N N . LYS A 1 87 ? 5.411 -5.962 -17.248 1.00 94.75 87 LYS A N 1
ATOM 721 C CA . LYS A 1 87 ? 5.041 -6.952 -16.234 1.00 94.75 87 LYS A CA 1
ATOM 722 C C . LYS A 1 87 ? 5.362 -6.470 -14.821 1.00 94.75 87 LYS A C 1
ATOM 724 O O . LYS A 1 87 ? 4.590 -6.716 -13.896 1.00 94.75 87 LYS A O 1
ATOM 729 N N . VAL A 1 88 ? 6.480 -5.766 -14.647 1.00 94.56 88 VAL A N 1
ATOM 730 C CA . VAL A 1 88 ? 6.833 -5.135 -13.369 1.00 94.56 88 VAL A CA 1
ATOM 731 C C . VAL A 1 88 ? 5.803 -4.071 -12.988 1.00 94.56 88 VAL A C 1
ATOM 733 O O . VAL A 1 88 ? 5.339 -4.070 -11.850 1.00 94.56 88 VAL A O 1
ATOM 736 N N . LEU A 1 89 ? 5.381 -3.225 -13.931 1.00 93.44 89 LEU A N 1
ATOM 737 C CA . LEU A 1 89 ? 4.336 -2.226 -13.692 1.00 93.44 89 LEU A CA 1
ATOM 738 C C . LEU A 1 89 ? 3.008 -2.864 -13.279 1.00 93.44 89 LEU A C 1
ATOM 740 O O . LEU A 1 89 ? 2.414 -2.465 -12.280 1.00 93.44 89 LEU A O 1
ATOM 744 N N . GLU A 1 90 ? 2.567 -3.897 -13.995 1.00 93.06 90 GLU A N 1
ATOM 745 C CA . GLU A 1 90 ? 1.339 -4.625 -13.662 1.00 93.06 90 GLU A CA 1
ATOM 746 C C . GLU A 1 90 ? 1.398 -5.257 -12.270 1.00 93.06 90 GLU A C 1
ATOM 748 O O . GLU A 1 90 ? 0.419 -5.214 -11.523 1.00 93.06 90 GLU A O 1
ATOM 753 N N . ASN A 1 91 ? 2.544 -5.827 -11.899 1.00 92.12 91 ASN A N 1
ATOM 754 C CA . ASN A 1 91 ? 2.736 -6.403 -10.573 1.00 92.12 91 ASN A CA 1
ATOM 755 C C . ASN A 1 91 ? 2.721 -5.329 -9.481 1.00 92.12 91 ASN A C 1
ATOM 757 O O . ASN A 1 91 ? 2.072 -5.523 -8.455 1.00 92.12 91 ASN A O 1
ATOM 761 N N . ASN A 1 92 ? 3.384 -4.193 -9.702 1.00 90.75 92 ASN A N 1
ATOM 762 C CA . ASN A 1 92 ? 3.399 -3.086 -8.747 1.00 90.75 92 ASN A CA 1
ATOM 763 C C . ASN A 1 92 ? 1.991 -2.543 -8.499 1.00 90.75 92 ASN A C 1
ATOM 765 O O . ASN A 1 92 ? 1.608 -2.345 -7.350 1.00 90.75 92 ASN A O 1
ATOM 769 N N . LEU A 1 93 ? 1.187 -2.400 -9.550 1.00 89.38 93 LEU A N 1
ATOM 770 C CA . LEU A 1 93 ? -0.199 -1.955 -9.429 1.00 89.38 93 LEU A CA 1
ATOM 771 C C . LEU A 1 93 ? -1.070 -2.946 -8.668 1.00 89.38 93 LEU A C 1
ATOM 773 O O . LEU A 1 93 ? -1.845 -2.540 -7.809 1.00 89.38 93 LEU A O 1
ATOM 777 N N . LYS A 1 94 ? -0.926 -4.249 -8.933 1.00 91.38 94 LYS A N 1
ATOM 778 C CA . LYS A 1 94 ? -1.629 -5.281 -8.155 1.00 91.38 94 LYS A CA 1
ATOM 779 C C . LYS A 1 94 ? -1.247 -5.219 -6.679 1.00 91.38 94 LYS A C 1
ATOM 781 O O . LYS A 1 94 ? -2.106 -5.370 -5.817 1.00 91.38 94 LYS A O 1
ATOM 786 N N . LEU A 1 95 ? 0.030 -4.980 -6.381 1.00 91.06 95 LEU A N 1
ATOM 787 C CA . LEU A 1 95 ? 0.503 -4.815 -5.008 1.00 91.06 95 LEU A CA 1
ATOM 788 C C . LEU A 1 95 ? -0.055 -3.545 -4.357 1.00 91.06 95 LEU A C 1
ATOM 790 O O . LEU A 1 95 ? -0.405 -3.581 -3.180 1.00 91.06 95 LEU A O 1
ATOM 794 N N . GLU A 1 96 ? -0.150 -2.435 -5.086 1.00 89.38 96 GLU A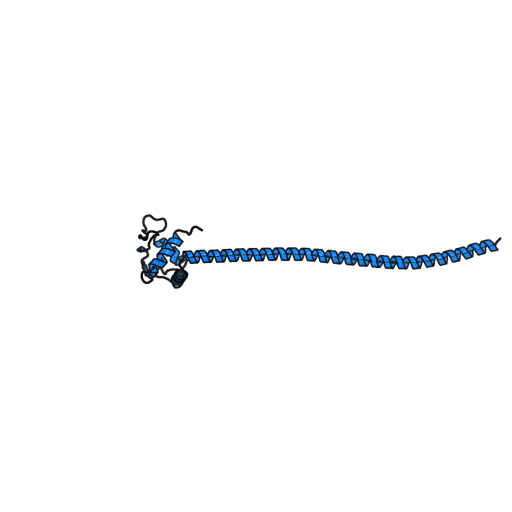 N 1
ATOM 795 C CA . GLU A 1 96 ? -0.774 -1.204 -4.590 1.00 89.38 96 GLU A CA 1
ATOM 796 C C . GLU A 1 96 ? -2.270 -1.379 -4.343 1.00 89.38 96 GLU A C 1
ATOM 798 O O . GLU A 1 96 ? -2.747 -1.019 -3.271 1.00 89.38 96 GLU A O 1
ATOM 803 N N . GLN A 1 97 ? -2.994 -2.006 -5.270 1.00 90.94 97 GLN A N 1
ATOM 804 C CA . GLN A 1 97 ? -4.410 -2.333 -5.095 1.00 90.94 97 GLN A CA 1
ATOM 805 C C . GLN A 1 97 ? -4.624 -3.216 -3.866 1.00 90.94 97 GLN A C 1
ATOM 807 O O . GLN A 1 97 ? -5.424 -2.871 -3.004 1.00 90.94 97 GLN A O 1
ATOM 812 N N . ALA A 1 98 ? -3.827 -4.275 -3.708 1.00 91.44 98 ALA A N 1
ATOM 813 C CA . ALA A 1 98 ? -3.895 -5.137 -2.531 1.00 91.44 98 ALA A CA 1
ATOM 814 C C . ALA A 1 98 ? -3.571 -4.388 -1.223 1.00 91.44 98 ALA A C 1
ATOM 816 O O . ALA A 1 98 ? -4.141 -4.686 -0.173 1.00 91.44 98 ALA A O 1
ATOM 817 N N . LYS A 1 99 ? -2.657 -3.405 -1.254 1.00 91.69 99 LYS A N 1
ATOM 818 C CA . LYS A 1 99 ? -2.376 -2.544 -0.092 1.00 91.69 99 LYS A CA 1
ATOM 819 C C . LYS A 1 99 ? -3.565 -1.651 0.247 1.00 91.69 99 LYS A C 1
ATOM 821 O O . LYS A 1 99 ? -3.891 -1.546 1.426 1.00 91.69 99 LYS A O 1
ATOM 826 N N . ILE A 1 100 ? -4.193 -1.039 -0.757 1.00 91.75 100 ILE A N 1
ATOM 827 C CA . ILE A 1 100 ? -5.381 -0.195 -0.584 1.00 91.75 100 ILE A CA 1
ATOM 828 C C . ILE A 1 100 ? -6.527 -1.031 -0.016 1.00 91.75 100 ILE A C 1
ATOM 830 O O . ILE A 1 100 ? -7.069 -0.671 1.020 1.00 91.75 100 ILE A O 1
ATOM 834 N N . GLU A 1 101 ? -6.826 -2.189 -0.608 1.00 92.12 101 GLU A N 1
ATOM 835 C CA . GLU A 1 101 ? -7.867 -3.107 -0.123 1.00 92.12 101 GLU A CA 1
ATOM 836 C C . GLU A 1 101 ? -7.634 -3.507 1.336 1.00 92.12 101 GLU A C 1
ATOM 838 O O . GLU A 1 101 ? -8.536 -3.414 2.167 1.00 92.12 101 GLU A O 1
ATOM 843 N N . LYS A 1 102 ? -6.395 -3.871 1.683 1.00 92.50 102 LYS A N 1
ATOM 844 C CA . LYS A 1 102 ? -6.021 -4.218 3.057 1.00 92.50 102 LYS A CA 1
ATOM 845 C C . LYS A 1 102 ? -6.129 -3.034 4.018 1.00 92.50 102 LYS A C 1
ATOM 847 O O . LYS A 1 102 ? -6.411 -3.226 5.201 1.00 92.50 102 LYS A O 1
ATOM 852 N N . GLN A 1 103 ? -5.858 -1.818 3.553 1.00 92.44 103 GLN A N 1
ATOM 853 C CA . GLN A 1 103 ? -6.032 -0.615 4.358 1.00 92.44 103 GLN A CA 1
ATOM 854 C C . GLN A 1 103 ? -7.517 -0.327 4.593 1.00 92.44 103 GLN A C 1
ATOM 856 O O . GLN A 1 103 ? -7.907 -0.133 5.740 1.00 92.44 103 GLN A O 1
ATOM 861 N N . THR A 1 104 ? -8.344 -0.399 3.552 1.00 93.31 104 THR A N 1
ATOM 862 C CA . THR A 1 104 ? -9.800 -0.250 3.660 1.00 93.31 104 THR A CA 1
ATOM 863 C C . THR A 1 104 ? -10.404 -1.310 4.580 1.00 93.31 104 THR A C 1
ATOM 865 O O . THR A 1 104 ? -11.250 -0.999 5.411 1.00 93.31 104 THR A O 1
ATOM 868 N N . GLU A 1 105 ? -9.941 -2.560 4.508 1.00 92.75 105 GLU A N 1
ATOM 869 C CA . GLU A 1 105 ? -10.374 -3.618 5.426 1.00 92.75 105 GLU A CA 1
ATOM 870 C C . GLU A 1 105 ? -10.025 -3.284 6.884 1.00 92.75 105 GLU A C 1
ATOM 872 O O . GLU A 1 105 ? -10.858 -3.440 7.778 1.00 92.75 105 GLU A O 1
ATOM 877 N N . ARG A 1 106 ? -8.815 -2.772 7.138 1.00 92.75 106 ARG A N 1
ATOM 878 C CA . ARG A 1 106 ? -8.401 -2.337 8.480 1.00 92.75 106 ARG A CA 1
ATOM 879 C C . ARG A 1 106 ? -9.236 -1.173 8.999 1.00 92.75 106 ARG A C 1
ATOM 881 O O . ARG A 1 106 ? -9.583 -1.181 10.177 1.00 92.75 106 ARG A O 1
ATOM 888 N N . GLU A 1 107 ? -9.534 -0.198 8.150 1.00 93.50 107 GLU A N 1
ATOM 889 C CA . GLU A 1 107 ? -10.394 0.939 8.487 1.00 93.50 107 GLU A CA 1
ATOM 890 C C . GLU A 1 107 ? -11.810 0.454 8.830 1.00 93.50 107 GLU A C 1
ATOM 892 O O . GLU A 1 107 ? -12.293 0.735 9.922 1.00 93.50 107 GLU A O 1
ATOM 897 N N . ASN A 1 108 ? -12.400 -0.422 8.013 1.00 94.25 108 ASN A N 1
ATOM 898 C CA . ASN A 1 108 ? -13.714 -1.015 8.287 1.00 94.25 108 ASN A CA 1
ATOM 899 C C . ASN A 1 108 ? -13.758 -1.804 9.608 1.00 94.25 108 ASN A C 1
ATOM 901 O O . ASN A 1 108 ? -14.740 -1.745 10.351 1.00 94.25 108 ASN A O 1
ATOM 905 N N . ILE A 1 109 ? -12.708 -2.575 9.914 1.00 94.31 109 ILE A N 1
ATOM 906 C CA . ILE A 1 109 ? -12.612 -3.306 11.186 1.00 94.31 109 ILE A CA 1
ATOM 907 C C . ILE A 1 109 ? -12.528 -2.326 12.356 1.00 94.31 109 ILE A C 1
ATOM 909 O O . ILE A 1 109 ? -13.173 -2.552 13.380 1.00 94.31 109 ILE A O 1
ATOM 913 N N . LYS A 1 110 ? -11.752 -1.249 12.214 1.00 95.00 110 LYS A N 1
ATOM 914 C CA . LYS A 1 110 ? -11.626 -0.216 13.241 1.00 95.00 110 LYS A CA 1
ATOM 915 C C . LYS A 1 110 ? -12.972 0.457 13.512 1.00 95.00 110 LYS A C 1
ATOM 917 O O . LYS A 1 110 ? -13.384 0.493 14.665 1.00 95.00 110 LYS A O 1
ATOM 922 N N . ASP A 1 111 ? -13.689 0.861 12.469 1.00 94.50 111 ASP A N 1
ATOM 923 C CA . ASP A 1 111 ? -15.015 1.476 12.600 1.00 94.50 111 ASP A CA 1
ATOM 924 C C . ASP A 1 111 ? -15.999 0.540 13.317 1.00 94.50 111 ASP A C 1
ATOM 926 O O . ASP A 1 111 ? -16.778 0.963 14.173 1.00 94.50 111 ASP A O 1
ATOM 930 N N . LYS A 1 112 ? -15.924 -0.767 13.036 1.00 94.88 112 LYS A N 1
ATOM 931 C CA . LYS A 1 112 ? -16.741 -1.773 13.724 1.00 94.88 112 LYS A CA 1
ATOM 932 C C . LYS A 1 112 ? -16.368 -1.934 15.200 1.00 94.88 112 LYS A C 1
ATOM 934 O O . LYS A 1 112 ? -17.257 -2.123 16.027 1.00 94.88 112 LYS A O 1
ATOM 939 N N . ILE A 1 113 ? -15.079 -1.887 15.538 1.00 95.12 113 ILE A N 1
ATOM 940 C CA . ILE A 1 113 ? -14.615 -1.922 16.932 1.00 95.12 113 ILE A CA 1
ATOM 941 C C . ILE A 1 113 ? -15.108 -0.685 17.680 1.00 95.12 113 ILE A C 1
ATOM 943 O O . ILE A 1 113 ? -15.605 -0.820 18.797 1.00 95.12 113 ILE A O 1
ATOM 947 N N . ASP A 1 114 ? -15.008 0.493 17.071 1.00 93.38 114 ASP A N 1
ATOM 948 C CA . ASP A 1 114 ? -15.440 1.750 17.681 1.00 93.38 114 ASP A CA 1
ATOM 949 C C . ASP A 1 114 ? -16.955 1.731 17.947 1.00 93.38 114 ASP A C 1
ATOM 951 O O . ASP A 1 114 ? -17.391 2.051 19.056 1.00 93.38 114 ASP A O 1
ATOM 955 N N . LEU A 1 115 ? -17.749 1.235 16.991 1.00 96.19 115 LEU A N 1
ATOM 956 C CA . LEU A 1 115 ? -19.194 1.047 17.153 1.00 96.19 115 LEU A CA 1
ATOM 957 C C . LEU A 1 115 ? -19.534 0.066 18.285 1.00 96.19 115 LEU A C 1
ATOM 959 O O . LEU A 1 115 ? -20.307 0.403 19.177 1.00 96.19 115 LEU A O 1
ATOM 963 N N . LEU A 1 116 ? -18.908 -1.114 18.312 1.00 95.19 116 LEU A N 1
ATOM 964 C CA . LEU A 1 116 ? -19.128 -2.098 19.381 1.00 95.19 116 LEU A CA 1
ATOM 965 C C . LEU A 1 116 ? -18.682 -1.578 20.754 1.00 95.19 116 LEU A C 1
ATOM 967 O O . LEU A 1 116 ? -19.265 -1.928 21.780 1.00 95.19 116 LEU A O 1
ATOM 971 N N . THR A 1 117 ? -17.643 -0.746 20.792 1.00 95.38 117 THR A N 1
ATOM 972 C CA . THR A 1 117 ? -17.167 -0.123 22.031 1.00 95.38 117 THR A CA 1
ATOM 973 C C . THR A 1 117 ? -18.187 0.886 22.548 1.00 95.38 117 THR A C 1
ATOM 975 O O . THR A 1 117 ? -18.477 0.889 23.746 1.00 95.38 117 THR A O 1
ATOM 978 N N . ALA A 1 118 ? -18.777 1.692 21.661 1.00 95.94 118 ALA A N 1
ATOM 979 C CA . ALA A 1 118 ? -19.860 2.608 22.007 1.00 95.94 118 ALA A CA 1
ATOM 980 C C . ALA A 1 118 ? -21.100 1.856 22.524 1.00 95.94 118 ALA A C 1
ATOM 982 O O . ALA A 1 118 ? -21.585 2.166 23.612 1.00 95.94 118 ALA A O 1
ATOM 983 N N . GLU A 1 119 ? -21.545 0.810 21.820 1.00 95.31 119 GLU A N 1
ATOM 984 C CA . GLU A 1 119 ? -22.673 -0.033 22.248 1.00 95.31 119 GLU A CA 1
ATOM 985 C C . GLU A 1 119 ? -22.423 -0.679 23.620 1.00 95.31 119 GLU A C 1
ATOM 987 O O . GLU A 1 119 ? -23.309 -0.723 24.476 1.00 95.31 119 GLU A O 1
ATOM 992 N N . ASN A 1 120 ? -21.199 -1.150 23.878 1.00 95.88 120 ASN A N 1
ATOM 993 C CA . ASN A 1 120 ? -20.846 -1.738 25.168 1.00 95.88 120 ASN A CA 1
ATOM 994 C C . ASN A 1 120 ? -20.872 -0.692 26.295 1.00 95.88 120 ASN A C 1
ATOM 996 O O . ASN A 1 120 ? -21.362 -0.980 27.386 1.00 95.88 120 ASN A O 1
ATOM 1000 N N . LEU A 1 121 ? -20.403 0.536 26.048 1.00 96.44 121 LEU A N 1
ATOM 1001 C CA . LEU A 1 121 ? -20.495 1.624 27.027 1.00 96.44 121 LEU A CA 1
ATOM 1002 C C . LEU A 1 121 ? -21.952 1.968 27.363 1.00 96.44 121 LEU A C 1
ATOM 1004 O O . LEU A 1 121 ? -22.287 2.120 28.540 1.00 96.44 121 LEU A O 1
ATOM 1008 N N . GLU A 1 122 ? -22.830 2.041 26.362 1.00 96.00 122 GLU A N 1
ATOM 1009 C CA . GLU A 1 122 ? -24.266 2.245 26.582 1.00 96.00 122 GLU A CA 1
ATOM 1010 C C . GLU A 1 122 ? -24.884 1.108 27.400 1.00 96.00 122 GLU A C 1
ATOM 1012 O O . GLU A 1 122 ? -25.608 1.355 28.370 1.00 96.00 122 GLU A O 1
ATOM 1017 N N . TYR A 1 123 ? -24.537 -0.138 27.076 1.00 95.56 123 TYR A N 1
ATOM 1018 C CA . TYR A 1 123 ? -24.993 -1.307 27.820 1.00 95.56 123 TYR A CA 1
ATOM 1019 C C . TYR A 1 123 ? -24.531 -1.286 29.287 1.00 95.56 123 TYR A C 1
ATOM 1021 O O . TYR A 1 123 ? -25.333 -1.532 30.192 1.00 95.56 123 TYR A O 1
ATOM 1029 N N . GLN A 1 124 ? -23.267 -0.941 29.558 1.00 95.62 124 GLN A N 1
ATOM 1030 C CA . GLN A 1 124 ? -22.757 -0.805 30.929 1.00 95.62 124 GLN A CA 1
ATOM 1031 C C . GLN A 1 124 ? -23.497 0.290 31.704 1.00 95.62 124 GLN A C 1
ATOM 1033 O O . GLN A 1 124 ? -23.875 0.078 32.857 1.00 95.62 124 GLN A O 1
ATOM 1038 N N . ASN A 1 125 ? -23.763 1.435 31.074 1.00 96.12 125 ASN A N 1
ATOM 1039 C CA . ASN A 1 125 ? -24.527 2.515 31.698 1.00 96.12 125 ASN A CA 1
ATOM 1040 C C . ASN A 1 125 ? -25.957 2.073 32.038 1.00 96.12 125 ASN A C 1
ATOM 1042 O O . ASN A 1 125 ? -26.431 2.326 33.147 1.00 96.12 125 ASN A O 1
ATOM 1046 N N . SER A 1 126 ? -26.621 1.361 31.123 1.00 95.19 126 SER A N 1
ATOM 1047 C CA . SER A 1 126 ? -27.949 0.788 31.364 1.00 95.19 126 SER A CA 1
ATOM 1048 C C . SER A 1 126 ? -27.938 -0.195 32.539 1.00 95.19 126 SER A C 1
ATOM 1050 O O . SER A 1 126 ? -28.810 -0.136 33.408 1.00 95.19 126 SER A O 1
ATOM 1052 N N . LYS A 1 127 ? -26.911 -1.047 32.626 1.00 95.94 127 LYS A N 1
ATOM 1053 C CA . LYS A 1 127 ? -26.740 -1.987 33.737 1.00 95.94 127 LYS A CA 1
ATOM 1054 C C . LYS A 1 127 ? -26.592 -1.268 35.080 1.00 95.94 127 LYS A C 1
ATOM 1056 O O . LYS A 1 127 ? -27.258 -1.643 36.040 1.00 95.94 127 LYS A O 1
ATOM 1061 N N . ILE A 1 128 ? -25.769 -0.220 35.140 1.00 95.69 128 ILE A N 1
ATOM 1062 C CA . ILE A 1 128 ? -25.593 0.595 36.353 1.00 95.69 128 ILE A CA 1
ATOM 1063 C C . ILE A 1 128 ? -26.923 1.228 36.780 1.00 95.69 128 ILE A C 1
ATOM 1065 O O . ILE A 1 128 ? -27.240 1.267 37.969 1.00 95.69 128 ILE A O 1
ATOM 1069 N N . GLU A 1 129 ? -27.713 1.724 35.829 1.00 96.12 129 GLU A N 1
ATOM 1070 C CA . GLU A 1 129 ? -29.015 2.324 36.123 1.00 96.12 129 GLU A CA 1
ATOM 1071 C C . GLU A 1 129 ? -30.009 1.291 36.674 1.00 96.12 129 GLU A C 1
ATOM 1073 O O . GLU A 1 129 ? -30.654 1.529 37.697 1.00 96.12 129 GLU A O 1
ATOM 1078 N N . LEU A 1 130 ? -30.071 0.104 36.069 1.00 95.38 130 LEU A N 1
ATOM 1079 C CA . LEU A 1 130 ? -30.876 -1.014 36.568 1.00 95.38 130 LEU A CA 1
ATOM 1080 C C . LEU A 1 130 ? -30.450 -1.445 37.978 1.00 95.38 130 LEU A C 1
ATOM 1082 O O . LEU A 1 130 ? -31.302 -1.659 38.839 1.00 95.38 130 LEU A O 1
ATOM 1086 N N . GLU A 1 131 ? -29.148 -1.523 38.255 1.00 95.56 131 GLU A N 1
ATOM 1087 C CA . GLU A 1 131 ? -28.637 -1.843 39.592 1.00 95.56 131 GLU A CA 1
ATOM 1088 C C . GLU A 1 131 ? -29.063 -0.797 40.632 1.00 95.56 131 GLU A C 1
ATOM 1090 O O . GLU A 1 131 ? -29.497 -1.161 41.730 1.00 95.56 131 GLU A O 1
ATOM 1095 N N . LYS A 1 132 ? -29.026 0.498 40.290 1.00 95.50 132 LYS A N 1
ATOM 1096 C CA . LYS A 1 132 ? -29.537 1.569 41.162 1.00 95.50 132 LYS A CA 1
ATOM 1097 C C . LYS A 1 132 ? -31.037 1.440 41.409 1.00 95.50 132 LYS A C 1
ATOM 1099 O O . LYS A 1 132 ? -31.481 1.603 42.546 1.00 95.50 132 LYS A O 1
ATOM 1104 N N . GLN A 1 133 ? -31.821 1.125 40.380 1.00 93.94 133 GLN A N 1
ATOM 1105 C CA . GLN A 1 133 ? -33.261 0.902 40.528 1.00 93.94 133 GLN A CA 1
ATOM 1106 C C . GLN A 1 133 ? -33.550 -0.278 41.460 1.00 93.94 133 GLN A C 1
ATOM 1108 O O . GLN A 1 133 ? -34.358 -0.145 42.379 1.00 93.94 133 GLN A O 1
ATOM 1113 N N . ILE A 1 134 ? -32.838 -1.397 41.295 1.00 94.25 134 ILE A N 1
ATOM 1114 C CA . ILE A 1 134 ? -32.946 -2.564 42.180 1.00 94.25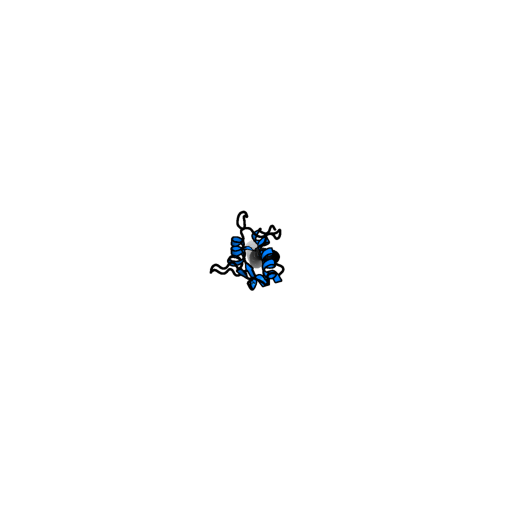 134 ILE A CA 1
ATOM 1115 C C . ILE A 1 134 ? -32.600 -2.181 43.622 1.00 94.25 134 ILE A C 1
ATOM 1117 O O . ILE A 1 134 ? -33.330 -2.550 44.545 1.00 94.25 134 ILE A O 1
ATOM 1121 N N . GLN A 1 135 ? -31.526 -1.418 43.843 1.00 93.62 135 GLN A N 1
ATOM 1122 C CA . GLN A 1 135 ? -31.147 -0.959 45.182 1.00 93.62 135 GLN A CA 1
ATOM 1123 C C . GLN A 1 135 ? -32.220 -0.069 45.816 1.00 93.62 135 GLN A C 1
ATOM 1125 O O . GLN A 1 135 ? -32.563 -0.265 46.984 1.00 93.62 135 GLN A O 1
ATOM 1130 N N . ASN A 1 136 ? -32.780 0.875 45.057 1.00 93.19 136 ASN A N 1
ATOM 1131 C CA . ASN A 1 136 ? -33.845 1.756 45.533 1.00 93.19 136 ASN A CA 1
ATOM 1132 C C . ASN A 1 136 ? -35.107 0.961 45.893 1.00 93.19 136 ASN A C 1
ATOM 1134 O O . ASN A 1 136 ? -35.609 1.094 47.008 1.00 93.19 136 ASN A O 1
ATOM 1138 N N . LEU A 1 137 ? -35.554 0.063 45.010 1.00 91.69 137 LEU A N 1
ATOM 1139 C CA . LEU A 1 137 ? -36.701 -0.815 45.264 1.00 91.69 137 LEU A CA 1
ATOM 1140 C C . LEU A 1 137 ? -36.476 -1.715 46.484 1.00 91.69 137 LEU A C 1
ATOM 1142 O O . LEU A 1 137 ? -37.374 -1.891 47.305 1.00 91.69 137 LEU A O 1
ATOM 1146 N N . THR A 1 138 ? -35.264 -2.247 46.647 1.00 91.25 138 THR A N 1
ATOM 1147 C CA . THR A 1 138 ? -34.899 -3.060 47.816 1.00 91.25 138 THR A CA 1
ATOM 1148 C C . THR A 1 138 ? -34.965 -2.231 49.098 1.00 91.25 138 THR A C 1
ATOM 1150 O O . THR A 1 138 ? -35.521 -2.676 50.103 1.00 91.25 138 THR A O 1
ATOM 1153 N N . ARG A 1 139 ? -34.449 -0.996 49.070 1.00 89.81 139 ARG A N 1
ATOM 1154 C CA . ARG A 1 139 ? -34.493 -0.072 50.208 1.00 89.81 139 ARG A CA 1
ATOM 1155 C C . ARG A 1 139 ? -35.924 0.302 50.587 1.00 89.81 139 ARG A C 1
ATOM 1157 O O . ARG A 1 139 ? -36.237 0.348 51.778 1.00 89.81 139 ARG A O 1
ATOM 1164 N N . ASP A 1 140 ? -36.779 0.565 49.608 1.00 89.19 140 ASP A N 1
ATOM 1165 C CA . ASP A 1 140 ? -38.175 0.917 49.854 1.00 89.19 140 ASP A CA 1
ATOM 1166 C C . ASP A 1 140 ? -38.976 -0.279 50.371 1.00 89.19 140 ASP A C 1
ATOM 1168 O O . ASP A 1 140 ? -39.721 -0.125 51.338 1.00 89.19 140 ASP A O 1
ATOM 1172 N N . ASN A 1 141 ? -38.731 -1.490 49.862 1.00 87.62 141 ASN A N 1
ATOM 1173 C CA . ASN A 1 141 ? -39.300 -2.71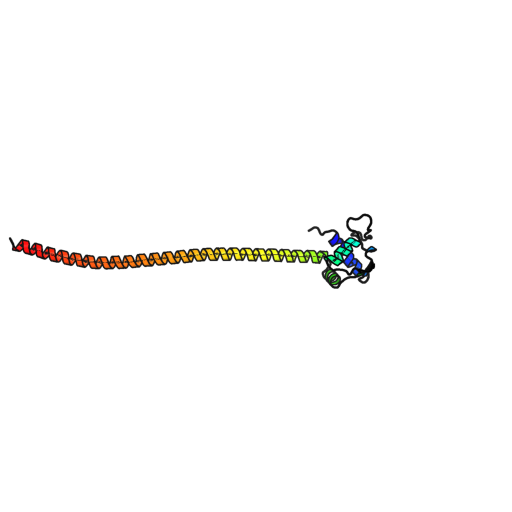5 50.434 1.00 87.62 141 ASN A CA 1
ATOM 1174 C C . ASN A 1 141 ? -38.905 -2.906 51.904 1.00 87.62 141 ASN A C 1
ATOM 1176 O O . ASN A 1 141 ? -39.758 -3.192 52.744 1.00 87.62 141 ASN A O 1
ATOM 1180 N N . LEU A 1 142 ? -37.631 -2.695 52.251 1.00 87.38 142 LEU A N 1
ATOM 1181 C CA . LEU A 1 142 ? -37.175 -2.767 53.645 1.00 87.38 142 LEU A CA 1
ATOM 1182 C C . LEU A 1 142 ? -37.854 -1.709 54.528 1.00 87.38 142 LEU A C 1
ATOM 1184 O O . LEU A 1 142 ? -38.200 -1.985 55.678 1.00 87.38 142 LEU A O 1
ATOM 1188 N N . ARG A 1 143 ? -38.075 -0.499 54.002 1.00 86.50 143 ARG A N 1
ATOM 1189 C CA . ARG A 1 143 ? -38.792 0.571 54.711 1.00 86.50 143 ARG A CA 1
ATOM 1190 C C . ARG A 1 143 ? -40.259 0.234 54.930 1.00 86.50 143 ARG A C 1
ATOM 1192 O O . ARG A 1 143 ? -40.736 0.439 56.043 1.00 86.50 143 ARG A O 1
ATOM 1199 N N . LEU A 1 144 ? -40.949 -0.266 53.907 1.00 86.44 144 LEU A N 1
ATOM 1200 C CA . LEU A 1 144 ? -42.347 -0.687 53.995 1.00 86.44 144 LEU A CA 1
ATOM 1201 C C . LEU A 1 144 ? -42.512 -1.815 55.015 1.00 86.44 144 LEU A C 1
ATOM 1203 O O . LEU A 1 144 ? -43.380 -1.725 55.878 1.00 86.44 144 LEU A O 1
ATOM 1207 N N . ASN A 1 145 ? -41.615 -2.804 54.999 1.00 87.06 145 ASN A N 1
ATOM 1208 C CA . ASN A 1 145 ? -41.616 -3.889 55.980 1.00 87.06 145 ASN A CA 1
ATOM 1209 C C . ASN A 1 145 ? -41.421 -3.365 57.419 1.00 87.06 145 ASN A C 1
ATOM 1211 O O . ASN A 1 145 ? -42.146 -3.736 58.339 1.00 87.06 145 ASN A O 1
ATOM 1215 N N . ASN A 1 146 ? -40.500 -2.416 57.623 1.00 87.88 146 ASN A N 1
ATOM 1216 C CA . ASN A 1 146 ? -40.336 -1.761 58.926 1.00 87.88 146 ASN A CA 1
ATOM 1217 C C . ASN A 1 146 ? -41.555 -0.920 59.341 1.00 87.88 146 ASN A C 1
ATOM 1219 O O . ASN A 1 146 ? -41.854 -0.811 60.533 1.00 87.88 146 ASN A O 1
ATOM 1223 N N . TRP A 1 147 ? -42.240 -0.294 58.386 1.00 88.44 147 TRP A N 1
ATOM 1224 C CA . TRP A 1 147 ? -43.460 0.468 58.639 1.00 88.44 147 TRP A CA 1
ATOM 1225 C C . TRP A 1 147 ? -44.623 -0.426 59.061 1.00 88.44 147 TRP A C 1
ATOM 1227 O O . TRP A 1 147 ? -45.344 -0.052 59.983 1.00 88.44 147 TRP A O 1
ATOM 1237 N N . ASP A 1 148 ? -44.763 -1.609 58.464 1.00 88.00 148 ASP A N 1
ATOM 1238 C CA . ASP A 1 148 ? -45.785 -2.590 58.846 1.00 88.00 148 ASP A CA 1
ATOM 1239 C C . ASP A 1 148 ? -45.636 -3.009 60.319 1.00 88.00 148 ASP A C 1
ATOM 1241 O O . ASP A 1 148 ? -46.587 -2.948 61.105 1.00 88.00 148 ASP A O 1
ATOM 1245 N N . ILE A 1 149 ? -44.399 -3.290 60.747 1.00 87.62 149 ILE A N 1
ATOM 1246 C CA . ILE A 1 149 ? -44.083 -3.599 62.151 1.00 87.62 149 ILE A CA 1
ATOM 1247 C C . ILE A 1 149 ? -44.505 -2.448 63.076 1.00 87.62 149 ILE A C 1
ATOM 1249 O O . ILE A 1 149 ? -45.121 -2.676 64.120 1.00 87.62 149 ILE A O 1
ATOM 1253 N N . ARG A 1 150 ? -44.200 -1.198 62.704 1.00 86.75 150 ARG A N 1
ATOM 1254 C CA . ARG A 1 150 ? -44.564 -0.014 63.502 1.00 86.75 150 ARG A CA 1
ATOM 1255 C C . ARG A 1 150 ? -46.076 0.204 63.560 1.00 86.75 150 ARG A C 1
ATOM 1257 O O . ARG A 1 150 ? -46.591 0.518 64.631 1.00 86.75 150 ARG A O 1
ATOM 1264 N N . PHE A 1 151 ? -46.789 0.008 62.453 1.00 90.06 151 PHE A N 1
ATOM 1265 C CA . PHE A 1 151 ? -48.250 0.109 62.414 1.00 90.06 151 PHE A CA 1
ATOM 1266 C C . PHE A 1 151 ? -48.913 -0.921 63.323 1.00 90.06 151 PHE A C 1
ATOM 1268 O O . PHE A 1 151 ? -49.825 -0.573 64.075 1.00 90.06 151 PHE A O 1
ATOM 1275 N N . ARG A 1 152 ? -48.421 -2.165 63.325 1.00 89.56 152 ARG A N 1
ATOM 1276 C CA . ARG A 1 152 ? -48.938 -3.216 64.208 1.00 89.56 152 ARG A CA 1
ATOM 1277 C C . ARG A 1 152 ? -48.804 -2.830 65.687 1.00 89.56 152 ARG A C 1
ATOM 1279 O O . ARG A 1 152 ? -49.757 -3.001 66.445 1.00 89.56 152 ARG A O 1
ATOM 1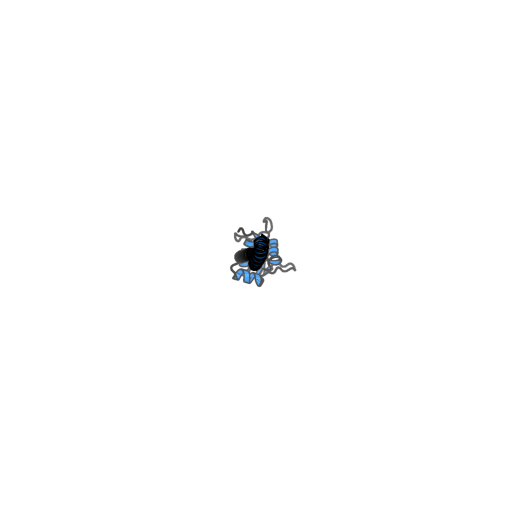286 N N . TRP A 1 153 ? -47.672 -2.242 66.082 1.00 92.19 153 TRP A N 1
ATOM 1287 C CA . TRP A 1 153 ? -47.484 -1.713 67.439 1.00 92.19 153 TRP A CA 1
ATOM 1288 C C . TRP A 1 153 ? -48.413 -0.536 67.761 1.00 92.19 153 TRP A C 1
ATOM 1290 O O . TRP A 1 153 ? -48.998 -0.506 68.842 1.00 92.19 153 TRP A O 1
ATOM 1300 N N . LEU A 1 154 ? -48.599 0.407 66.833 1.00 91.75 154 LEU A N 1
ATOM 1301 C CA . LEU A 1 154 ? -49.509 1.544 67.026 1.00 91.75 154 LEU A CA 1
ATOM 1302 C C . LEU A 1 154 ? -50.962 1.097 67.231 1.00 91.75 154 LEU A C 1
ATOM 1304 O O . LEU A 1 154 ? -51.636 1.615 68.120 1.00 91.75 154 LEU A O 1
ATOM 1308 N N . ILE A 1 155 ? -51.434 0.112 66.461 1.00 91.75 155 ILE A N 1
ATOM 1309 C CA . ILE A 1 155 ? -52.784 -0.450 66.613 1.00 91.75 155 ILE A CA 1
ATOM 1310 C C . ILE A 1 155 ? -52.933 -1.135 67.978 1.00 91.75 155 ILE A C 1
ATOM 1312 O O . ILE A 1 155 ? -53.938 -0.926 68.659 1.00 91.75 155 ILE A O 1
ATOM 1316 N N . ALA A 1 156 ? -51.935 -1.911 68.412 1.00 92.38 156 ALA A N 1
ATOM 1317 C CA . ALA A 1 156 ? -51.956 -2.566 69.721 1.00 92.38 156 ALA A CA 1
ATOM 1318 C C . ALA A 1 156 ? -52.040 -1.550 70.875 1.00 92.38 156 ALA A C 1
ATOM 1320 O O . ALA A 1 156 ? -52.849 -1.707 71.786 1.00 92.38 156 ALA A O 1
ATOM 1321 N N . ILE A 1 157 ? -51.264 -0.464 70.810 1.00 93.12 157 ILE A N 1
ATOM 1322 C CA . ILE A 1 157 ? -51.309 0.607 71.818 1.00 93.12 157 ILE A CA 1
ATOM 1323 C C . ILE A 1 157 ? -52.654 1.348 71.771 1.00 93.12 157 ILE A C 1
ATOM 1325 O O . ILE A 1 157 ? -53.269 1.576 72.811 1.00 93.12 157 ILE A O 1
ATOM 1329 N N . GLY A 1 158 ? -53.147 1.701 70.581 1.00 93.06 158 GLY A N 1
ATOM 1330 C CA . GLY A 1 158 ? -54.417 2.415 70.425 1.00 93.06 158 GLY A CA 1
ATOM 1331 C C . GLY A 1 158 ? -55.618 1.616 70.936 1.00 93.06 158 GLY A C 1
ATOM 1332 O O . GLY A 1 158 ? -56.459 2.153 71.656 1.00 93.06 158 GLY A O 1
ATOM 1333 N N . THR A 1 159 ? -55.672 0.319 70.624 1.00 93.44 159 THR A N 1
ATOM 1334 C CA . THR A 1 159 ? -56.720 -0.588 71.124 1.00 93.44 159 THR A CA 1
ATOM 1335 C C . THR A 1 159 ? -56.643 -0.776 72.637 1.00 93.44 159 THR A C 1
ATOM 1337 O O . THR A 1 159 ? -57.681 -0.769 73.298 1.00 93.44 159 THR A O 1
ATOM 1340 N N . PHE A 1 160 ? -55.435 -0.848 73.206 1.00 92.50 160 PHE A N 1
ATOM 1341 C CA . PHE A 1 160 ? -55.235 -0.893 74.654 1.00 92.50 160 PHE A CA 1
ATOM 1342 C C . PHE A 1 160 ? -55.796 0.355 75.357 1.00 92.50 160 PHE A C 1
ATOM 1344 O O . PHE A 1 160 ? -56.580 0.233 76.299 1.00 92.50 160 PHE A O 1
ATOM 1351 N N . ILE A 1 161 ? -55.473 1.557 74.867 1.00 93.31 161 ILE A N 1
ATOM 1352 C CA . ILE A 1 161 ? -55.983 2.824 75.427 1.00 93.31 161 ILE A CA 1
ATOM 1353 C C . ILE A 1 161 ? -57.511 2.909 75.281 1.00 93.31 161 ILE A C 1
ATOM 1355 O O . ILE A 1 161 ? -58.203 3.243 76.244 1.00 93.31 161 ILE A O 1
ATOM 1359 N N . ALA A 1 162 ? -58.063 2.570 74.113 1.00 91.00 162 ALA A N 1
ATOM 1360 C CA . ALA A 1 162 ? -59.511 2.561 73.899 1.00 91.00 162 ALA A CA 1
ATOM 1361 C C . ALA A 1 162 ? -60.237 1.592 74.855 1.00 91.00 162 ALA A C 1
ATOM 1363 O O . ALA A 1 162 ? -61.306 1.917 75.378 1.00 91.00 162 ALA A O 1
ATOM 1364 N N . GLY A 1 163 ? -59.634 0.432 75.137 1.00 91.31 163 GLY A N 1
ATOM 1365 C CA . GLY A 1 163 ? -60.114 -0.522 76.139 1.00 91.31 163 GLY A CA 1
ATOM 1366 C C . GLY A 1 163 ? -60.162 0.071 77.550 1.00 91.31 163 GLY A C 1
ATOM 1367 O O . GLY A 1 163 ? -61.160 -0.079 78.251 1.00 91.31 163 GLY A O 1
ATOM 1368 N N . ILE A 1 164 ? -59.130 0.820 77.951 1.00 92.12 164 ILE A N 1
ATOM 1369 C CA . ILE A 1 164 ? -59.111 1.513 79.250 1.00 92.12 164 ILE A CA 1
ATOM 1370 C C . ILE A 1 164 ? -60.232 2.555 79.336 1.00 92.12 164 ILE A C 1
ATOM 1372 O O . ILE A 1 164 ? -60.951 2.599 80.333 1.00 92.12 164 ILE A O 1
ATOM 1376 N N . ILE A 1 165 ? -60.409 3.377 78.297 1.00 91.06 165 ILE A N 1
ATOM 1377 C CA . ILE A 1 165 ? -61.435 4.433 78.271 1.00 91.06 165 ILE A CA 1
ATOM 1378 C C . ILE A 1 165 ? -62.840 3.828 78.350 1.00 91.06 165 ILE A C 1
ATOM 1380 O O . ILE A 1 165 ? -63.665 4.272 79.146 1.00 91.06 165 ILE A O 1
ATOM 1384 N N . THR A 1 166 ? -63.116 2.798 77.546 1.00 88.12 166 THR A N 1
ATOM 1385 C CA . THR A 1 166 ? -64.418 2.111 77.551 1.00 88.12 166 THR A CA 1
ATOM 1386 C C . THR A 1 166 ? -64.715 1.450 78.896 1.00 88.12 166 THR A C 1
ATOM 1388 O O . THR A 1 166 ? -65.842 1.549 79.377 1.00 88.12 166 THR A O 1
ATOM 1391 N N . HIS A 1 167 ? -63.714 0.853 79.547 1.00 87.69 167 HIS A N 1
ATOM 1392 C CA . HIS A 1 167 ? -63.850 0.296 80.893 1.00 87.69 167 HIS A CA 1
ATOM 1393 C C . HIS A 1 167 ? -64.176 1.371 81.941 1.00 87.69 167 HIS A C 1
ATOM 1395 O O . HIS A 1 167 ? -65.109 1.205 82.726 1.00 87.69 167 HIS A O 1
ATOM 1401 N N . TYR A 1 168 ? -63.468 2.504 81.910 1.00 86.06 168 TYR A N 1
ATOM 1402 C CA . TYR A 1 168 ? -63.727 3.636 82.807 1.00 86.06 168 TYR A CA 1
ATOM 1403 C C . TYR A 1 168 ? -65.138 4.214 82.631 1.00 86.06 168 TYR A C 1
ATOM 1405 O O . TYR A 1 168 ? -65.815 4.504 83.615 1.00 86.06 168 TYR A O 1
ATOM 1413 N N . LEU A 1 169 ? -65.609 4.347 81.388 1.00 82.06 169 LEU A N 1
ATOM 1414 C CA . LEU A 1 169 ? -66.952 4.855 81.087 1.00 82.06 169 LEU A CA 1
ATOM 1415 C C . LEU A 1 169 ? -68.073 3.885 81.493 1.00 82.06 169 LEU A C 1
ATOM 1417 O O . LEU A 1 169 ? -69.173 4.337 81.804 1.00 82.06 169 LEU A O 1
ATOM 1421 N N . LEU A 1 170 ? -67.811 2.574 81.498 1.00 77.00 170 LEU A N 1
ATOM 1422 C CA . LEU A 1 170 ? -68.755 1.553 81.968 1.00 77.00 170 LEU A CA 1
ATOM 1423 C C . LEU A 1 170 ? -68.846 1.484 83.497 1.00 77.00 170 LEU A C 1
ATOM 1425 O O . LEU A 1 170 ? -69.926 1.234 84.012 1.00 77.00 170 LEU A O 1
ATOM 1429 N N . ILE A 1 171 ? -67.737 1.706 84.209 1.00 71.56 171 ILE A N 1
ATOM 1430 C CA . ILE A 1 171 ? -67.685 1.692 85.683 1.00 71.56 171 ILE A CA 1
ATOM 1431 C C . ILE A 1 171 ? -68.190 3.003 86.301 1.00 71.56 171 ILE A C 1
ATOM 1433 O O . ILE A 1 171 ? -68.676 3.007 87.426 1.00 71.56 171 ILE A O 1
ATOM 1437 N N . SER A 1 172 ? -68.079 4.123 85.585 1.00 58.75 172 SER A N 1
ATOM 1438 C CA . SER A 1 172 ? -68.543 5.440 86.046 1.00 58.75 172 SER A CA 1
ATOM 1439 C C . SER A 1 172 ? -70.058 5.670 85.867 1.00 58.75 172 SER A C 1
ATOM 1441 O O . SER A 1 172 ? -70.524 6.797 86.060 1.00 58.75 172 SER A O 1
ATOM 1443 N N . LYS A 1 173 ? -70.817 4.646 85.472 1.00 50.94 173 LYS A N 1
ATOM 1444 C CA . LYS A 1 173 ? -72.283 4.649 85.385 1.00 50.94 173 LYS A CA 1
ATOM 1445 C C . LYS A 1 173 ? -72.869 3.771 86.480 1.00 50.94 173 LYS A C 1
ATOM 1447 O O . LYS A 1 173 ? -73.919 4.179 87.019 1.00 50.94 173 LYS A O 1
#

Foldseek 3Di:
DDDPQLQVQQQQQLVVCVVVVQKDQLQQRAHPVRHGQDQPDDPDHSVNSCCCCPVVPNQWDDDPPPGRMIGGDPNVVVQVVCPTRVNVVVVVVVVVVVVVVVVVVVVVVVVVVVVVVVVVVVVVVVVVVVVVVVVVVVVVVVVVVVVVVVVVVVVVVVVVVVVVVVVVVVVVD

Radius of gyration: 47.03 Å; chains: 1; bounding box: 102×26×123 Å

Sequence (173 aa):
MKHNRFDILTDINLKHIKKENNWVSYYNFIKEDGKRLEDEYSEIDSKSLVNYMHYDYGLITYPSDGGDICQLTKKGFEVIENGGWLKVLENNLKLEQAKIEKQTERENIKDKIDLLTAENLEYQNSKIELEKQIQNLTRDNLRLNNWDIRFRWLIAIGTFIAGIITHYLLISK